Protein AF-A0A9E3WW34-F1 (afdb_monomer)

Foldseek 3Di:
DDDDDDPDPPDPPPPPDPPVPPPPDDDPVRVVVVVVVPDPQPPQKDWDWDWDWDADPVRDIDIWIKIKIWHDDPNWIWIKIATCDDPCRHGWIWIWTDDDPDDIDIDIDDPVVD

Mean predicted aligned error: 12.35 Å

pLDDT: mean 82.66, std 18.58, range [42.53, 98.31]

Structure (mmCIF, N/CA/C/O backbone):
data_AF-A0A9E3WW34-F1
#
_entry.id   AF-A0A9E3WW34-F1
#
loop_
_atom_site.group_PDB
_atom_site.id
_atom_site.type_symbol
_atom_site.label_atom_id
_atom_site.label_alt_id
_atom_site.label_comp_id
_atom_site.label_asym_id
_atom_site.label_entity_id
_atom_site.label_seq_id
_atom_site.pdbx_PDB_ins_code
_atom_site.Cartn_x
_atom_site.Cartn_y
_atom_site.Cartn_z
_atom_site.occupancy
_atom_site.B_iso_or_equiv
_atom_site.auth_seq_id
_atom_site.auth_comp_id
_atom_site.auth_asym_id
_atom_site.auth_atom_id
_atom_site.pdbx_PDB_model_num
ATOM 1 N N . MET A 1 1 ? 41.047 73.132 -29.265 1.00 43.12 1 MET A N 1
ATOM 2 C CA . MET A 1 1 ? 40.257 73.057 -30.512 1.00 43.12 1 MET A CA 1
ATOM 3 C C . MET A 1 1 ? 40.271 71.609 -30.988 1.00 43.12 1 MET A C 1
ATOM 5 O O . MET A 1 1 ? 41.360 71.111 -31.245 1.00 43.12 1 MET A O 1
ATOM 9 N N . PRO A 1 2 ? 39.124 70.911 -30.990 1.00 43.91 2 PRO A N 1
ATOM 10 C CA . PRO A 1 2 ? 39.022 69.507 -31.378 1.00 43.91 2 PRO A CA 1
ATOM 11 C C . PRO A 1 2 ? 38.831 69.388 -32.897 1.00 43.91 2 PRO A C 1
ATOM 13 O O . PRO A 1 2 ? 38.120 70.200 -33.486 1.00 43.91 2 PRO A O 1
ATOM 16 N N . SER A 1 3 ? 39.401 68.365 -33.533 1.00 42.53 3 SER A N 1
ATOM 17 C CA . SER A 1 3 ? 38.935 67.912 -34.846 1.00 42.53 3 SER A CA 1
ATOM 18 C C . SER A 1 3 ? 38.359 66.506 -34.713 1.00 42.53 3 SER A C 1
ATOM 20 O O . SER A 1 3 ? 39.055 65.515 -34.498 1.00 42.53 3 SER A O 1
ATOM 22 N N . LEU A 1 4 ? 37.030 66.462 -34.803 1.00 52.91 4 LEU A N 1
ATOM 23 C CA . LEU A 1 4 ? 36.240 65.266 -35.039 1.00 52.91 4 LEU A CA 1
ATOM 24 C C . LEU A 1 4 ? 36.739 64.585 -36.315 1.00 52.91 4 LEU A C 1
ATOM 26 O O . LEU A 1 4 ? 36.718 65.187 -37.388 1.00 52.91 4 LEU A O 1
ATOM 30 N N . SER A 1 5 ? 37.067 63.299 -36.238 1.00 46.44 5 SER A N 1
ATOM 31 C CA . SER A 1 5 ? 36.910 62.442 -37.405 1.00 46.44 5 SER A CA 1
ATOM 32 C C . SER A 1 5 ? 36.512 61.031 -36.986 1.00 46.44 5 SER A C 1
ATOM 34 O O . SER A 1 5 ? 37.141 60.431 -36.119 1.00 46.44 5 SER A O 1
ATOM 36 N N . ARG A 1 6 ? 35.488 60.529 -37.688 1.00 47.28 6 ARG A N 1
ATOM 37 C CA . ARG A 1 6 ? 35.084 59.122 -37.835 1.00 47.28 6 ARG A CA 1
ATOM 38 C C . ARG A 1 6 ? 34.084 58.574 -36.812 1.00 47.28 6 ARG A C 1
ATOM 40 O O . ARG A 1 6 ? 34.324 57.585 -36.131 1.00 47.28 6 ARG A O 1
ATOM 47 N N . SER A 1 7 ? 32.872 59.131 -36.871 1.00 51.88 7 SER A N 1
ATOM 48 C CA . SER A 1 7 ? 31.641 58.331 -36.789 1.00 51.88 7 SER A CA 1
ATOM 49 C C . SER A 1 7 ? 31.675 57.234 -37.857 1.00 51.88 7 SER A C 1
ATOM 51 O O . SER A 1 7 ? 31.294 57.509 -38.985 1.00 51.88 7 SER A O 1
ATOM 53 N N . LEU A 1 8 ? 32.194 56.043 -37.547 1.00 49.38 8 LEU A N 1
ATOM 54 C CA . LEU A 1 8 ? 32.014 54.803 -38.329 1.00 49.38 8 LEU A CA 1
ATOM 55 C C . LEU A 1 8 ? 32.711 53.623 -37.620 1.00 49.38 8 LEU A C 1
ATOM 57 O O . LEU A 1 8 ? 33.573 52.956 -38.176 1.00 49.38 8 LEU A O 1
ATOM 61 N N . VAL A 1 9 ? 32.340 53.357 -36.365 1.00 51.41 9 VAL A N 1
ATOM 62 C CA . VAL A 1 9 ? 32.482 52.009 -35.773 1.00 51.41 9 VAL A CA 1
ATOM 63 C C . VAL A 1 9 ? 31.099 51.547 -35.314 1.00 51.41 9 VAL A C 1
ATOM 65 O O . VAL A 1 9 ? 30.810 51.280 -34.155 1.00 51.41 9 VAL A O 1
ATOM 68 N N . THR A 1 10 ? 30.196 51.596 -36.289 1.00 46.75 10 THR A 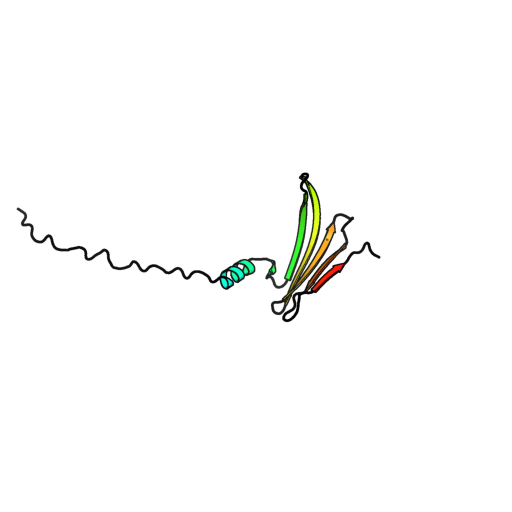N 1
ATOM 69 C CA . THR A 1 10 ? 29.191 50.591 -36.628 1.00 46.75 10 THR A CA 1
ATOM 70 C C . THR A 1 10 ? 29.251 49.326 -35.764 1.00 46.75 10 THR A C 1
ATOM 72 O O . THR A 1 10 ? 30.168 48.524 -35.899 1.00 46.75 10 THR A O 1
ATOM 75 N N . CYS A 1 11 ? 28.232 49.147 -34.919 1.00 45.78 11 CYS A N 1
ATOM 76 C CA . CYS A 1 11 ? 27.420 47.925 -34.785 1.00 45.78 11 CYS A CA 1
ATOM 77 C C . CYS A 1 11 ? 28.093 46.536 -34.672 1.00 45.78 11 CYS A C 1
ATOM 79 O O . CYS A 1 11 ? 27.414 45.532 -34.864 1.00 45.78 11 CYS A O 1
ATOM 81 N N . GLY A 1 12 ? 29.378 46.429 -34.343 1.00 42.84 12 GLY A N 1
ATOM 82 C CA . GLY A 1 12 ? 30.103 45.151 -34.357 1.00 42.84 12 GLY A CA 1
ATOM 83 C C . GLY A 1 12 ? 30.124 44.371 -33.040 1.00 42.84 12 GLY A C 1
ATOM 84 O O . GLY A 1 12 ? 30.711 43.296 -33.000 1.00 42.84 12 GLY A O 1
ATOM 85 N N . LEU A 1 13 ? 29.529 44.889 -31.959 1.00 45.97 13 LEU A N 1
ATOM 86 C CA . LEU A 1 13 ? 29.705 44.330 -30.609 1.00 45.97 13 LEU A CA 1
ATOM 87 C C . LEU A 1 13 ? 28.398 43.880 -29.934 1.00 45.97 13 LEU A C 1
ATOM 89 O O . LEU A 1 13 ? 28.259 43.986 -28.722 1.00 45.97 13 LEU A O 1
ATOM 93 N N . LEU A 1 14 ? 27.426 43.394 -30.711 1.00 47.75 14 LEU A N 1
ATOM 94 C CA . LEU A 1 14 ? 26.164 42.845 -30.182 1.00 47.75 14 LEU A CA 1
ATOM 95 C C . LEU A 1 14 ? 25.785 41.467 -30.757 1.00 47.75 14 LEU A C 1
ATOM 97 O O . LEU A 1 14 ? 24.691 40.981 -30.496 1.00 47.75 14 LEU A O 1
ATOM 101 N N . LEU A 1 15 ? 26.673 40.811 -31.515 1.00 49.47 15 LEU A N 1
ATOM 102 C CA . LEU A 1 15 ? 26.346 39.564 -32.233 1.00 49.47 15 LEU A CA 1
ATOM 103 C C . LEU A 1 15 ? 27.150 38.324 -31.820 1.00 49.47 15 LEU A C 1
ATOM 105 O O . LEU A 1 15 ? 27.031 37.282 -32.458 1.00 49.47 15 LEU A O 1
ATOM 109 N N . LEU A 1 16 ? 27.928 38.376 -30.740 1.00 52.12 16 LEU A N 1
ATOM 110 C CA . LEU A 1 16 ? 28.668 37.208 -30.257 1.00 52.12 16 LEU A CA 1
ATOM 111 C C . LEU A 1 16 ? 28.106 36.745 -28.918 1.00 52.12 16 LEU A C 1
ATOM 113 O O . LEU A 1 16 ? 28.443 37.283 -27.869 1.00 52.12 16 LEU A O 1
ATOM 117 N N . GLY A 1 17 ? 27.265 35.711 -28.975 1.00 53.72 17 GLY A N 1
ATOM 118 C CA . GLY A 1 17 ? 27.056 34.843 -27.821 1.00 53.72 17 GLY A CA 1
ATOM 119 C C . GLY A 1 17 ? 25.639 34.745 -27.276 1.00 53.72 17 GLY A C 1
ATOM 120 O O . GLY A 1 17 ? 25.485 34.462 -26.095 1.00 53.72 17 GLY A O 1
ATOM 121 N N . SER A 1 18 ? 24.597 34.842 -28.108 1.00 53.97 18 SER A N 1
ATOM 122 C CA . SER A 1 18 ? 23.384 34.057 -27.819 1.00 53.97 18 SER A CA 1
ATOM 123 C C . SER A 1 18 ? 23.681 32.585 -28.115 1.00 53.97 18 SER A C 1
ATOM 125 O O . SER A 1 18 ? 23.120 31.987 -29.029 1.00 53.97 18 SER A O 1
ATOM 127 N N . ALA A 1 19 ? 24.607 31.992 -27.357 1.00 57.31 19 ALA A N 1
ATOM 128 C CA . ALA A 1 19 ? 24.583 30.560 -27.148 1.00 57.31 19 ALA A CA 1
ATOM 129 C C . ALA A 1 19 ? 23.299 30.322 -26.360 1.00 57.31 19 ALA A C 1
ATOM 131 O O . ALA A 1 19 ? 23.278 30.432 -25.136 1.00 57.31 19 ALA A O 1
ATOM 132 N N . ALA A 1 20 ? 22.200 30.110 -27.084 1.00 56.53 20 ALA A N 1
ATOM 133 C CA . ALA A 1 20 ? 21.007 29.531 -26.516 1.00 56.53 20 ALA A CA 1
ATOM 134 C C . ALA A 1 20 ? 21.475 28.223 -25.884 1.00 56.53 20 ALA A C 1
ATOM 136 O O . ALA A 1 20 ? 21.722 27.235 -26.577 1.00 56.53 20 ALA A O 1
ATOM 137 N N . ALA A 1 21 ? 21.699 28.258 -24.572 1.00 54.84 21 ALA A N 1
ATOM 138 C CA . ALA A 1 21 ? 21.856 27.072 -23.774 1.00 54.84 21 ALA A CA 1
ATOM 139 C C . ALA A 1 21 ? 20.560 26.299 -23.997 1.00 54.84 21 ALA A C 1
ATOM 141 O O . ALA A 1 21 ? 19.528 26.598 -23.401 1.00 54.84 21 ALA A O 1
ATOM 142 N N . THR A 1 22 ? 20.588 25.358 -24.940 1.00 54.97 22 THR A N 1
ATOM 143 C CA . THR A 1 22 ? 19.563 24.335 -25.038 1.00 54.97 22 THR A CA 1
ATOM 144 C C . THR A 1 22 ? 19.725 23.543 -23.758 1.00 54.97 22 THR A C 1
ATOM 146 O O . THR A 1 22 ? 20.562 22.647 -23.658 1.00 54.97 22 THR A O 1
ATOM 149 N N . ALA A 1 23 ? 18.988 23.954 -22.730 1.00 61.94 23 ALA A N 1
ATOM 150 C CA . ALA A 1 23 ? 18.756 23.126 -21.573 1.00 61.94 23 ALA A CA 1
ATOM 151 C C . ALA A 1 23 ? 18.154 21.838 -22.130 1.00 61.94 23 ALA A C 1
ATOM 153 O O . ALA A 1 23 ? 17.047 21.839 -22.667 1.00 61.94 23 ALA A O 1
ATOM 154 N N . LYS A 1 24 ? 18.945 20.764 -22.116 1.00 73.56 24 LYS A N 1
ATOM 155 C CA . LYS A 1 24 ? 18.524 19.462 -22.614 1.00 73.56 24 LYS A CA 1
ATOM 156 C C . LYS A 1 24 ? 17.327 19.039 -21.767 1.00 73.56 24 LYS A C 1
ATOM 158 O O . LYS A 1 24 ? 17.477 18.736 -20.585 1.00 73.56 24 LYS A O 1
ATOM 163 N N . GLN A 1 25 ? 16.135 19.124 -22.345 1.00 81.25 25 GLN A N 1
ATOM 164 C CA . GLN A 1 25 ? 14.905 18.795 -21.644 1.00 81.25 25 GLN A CA 1
ATOM 165 C C . GLN A 1 25 ? 14.927 17.301 -21.311 1.00 81.25 25 GLN A C 1
ATOM 167 O O . GLN A 1 25 ? 15.243 16.481 -22.176 1.00 81.25 25 GLN A O 1
ATOM 172 N N . LYS A 1 26 ? 14.644 16.957 -20.050 1.00 90.12 26 LYS A N 1
ATOM 173 C CA . LYS A 1 26 ? 14.605 15.560 -19.606 1.00 90.12 26 LYS A CA 1
ATOM 174 C C . LYS A 1 26 ? 13.560 14.794 -20.410 1.00 90.12 26 LYS A C 1
ATOM 176 O O . LYS A 1 26 ? 12.470 15.301 -20.684 1.00 90.12 26 LYS A O 1
ATOM 181 N N . THR A 1 27 ? 13.891 13.566 -20.772 1.00 94.56 27 THR A N 1
ATOM 182 C CA . THR A 1 27 ? 12.944 12.635 -21.379 1.00 94.56 27 THR A CA 1
ATOM 183 C C . THR A 1 27 ? 11.884 12.210 -20.355 1.00 94.56 27 THR A C 1
ATOM 185 O O . THR A 1 27 ? 12.148 12.222 -19.150 1.00 94.56 27 THR A O 1
ATOM 188 N N . PRO A 1 28 ? 10.695 11.759 -20.797 1.00 91.69 28 PRO A N 1
ATOM 189 C CA . PRO A 1 28 ? 9.678 11.228 -19.888 1.00 91.69 28 PRO A CA 1
ATOM 190 C C . PRO A 1 28 ? 10.198 10.109 -18.975 1.00 91.69 28 PRO A C 1
ATOM 192 O O . PRO A 1 28 ? 9.840 10.053 -17.803 1.00 91.69 28 PRO A O 1
ATOM 195 N N . LYS A 1 29 ? 11.083 9.246 -19.492 1.00 88.94 29 LYS A N 1
ATOM 196 C CA . LYS A 1 29 ? 11.702 8.169 -18.714 1.00 88.94 29 LYS A CA 1
ATOM 197 C C . LYS A 1 29 ? 12.578 8.716 -17.587 1.00 88.94 29 LYS A C 1
ATOM 199 O O . LYS A 1 29 ? 12.414 8.291 -16.452 1.00 88.94 29 LYS A O 1
ATOM 204 N N . GLU A 1 30 ? 13.450 9.678 -17.884 1.00 90.25 30 GLU A N 1
ATOM 205 C CA . GLU A 1 30 ? 14.332 10.295 -16.882 1.00 90.25 30 GLU A CA 1
ATOM 206 C C . GLU A 1 30 ? 13.533 11.017 -15.790 1.00 90.25 30 GLU A C 1
ATOM 208 O O . GLU A 1 30 ? 13.900 10.956 -14.621 1.00 90.25 30 GLU A O 1
ATOM 213 N N . ILE A 1 31 ? 12.412 11.651 -16.151 1.00 89.69 31 ILE A N 1
ATOM 214 C CA . ILE A 1 31 ? 11.512 12.299 -15.185 1.00 89.69 31 ILE A CA 1
ATOM 215 C C . ILE A 1 31 ? 10.903 11.263 -14.229 1.00 89.69 31 ILE A C 1
ATOM 217 O O . ILE A 1 31 ? 10.866 11.487 -13.020 1.00 89.69 31 ILE A O 1
ATOM 221 N N . ILE A 1 32 ? 10.436 10.124 -14.750 1.00 86.81 32 ILE A N 1
ATOM 222 C CA . ILE A 1 32 ? 9.865 9.046 -13.928 1.00 86.81 32 ILE A CA 1
ATOM 223 C C . ILE A 1 32 ? 10.947 8.401 -13.055 1.00 86.81 32 ILE A C 1
ATOM 225 O O . ILE A 1 32 ? 10.720 8.151 -11.871 1.00 86.81 32 ILE A O 1
ATOM 229 N N . GLU A 1 33 ? 12.128 8.137 -13.612 1.00 83.94 33 GLU A N 1
ATOM 230 C CA . GLU A 1 33 ? 13.247 7.557 -12.867 1.00 83.94 33 GLU A CA 1
ATOM 231 C C . GLU A 1 33 ? 13.657 8.462 -11.703 1.00 83.94 33 GLU A C 1
ATOM 233 O O . GLU A 1 33 ? 13.675 8.001 -10.566 1.00 83.94 33 GLU A O 1
ATOM 238 N N . GLU A 1 34 ? 13.846 9.760 -11.937 1.00 84.94 34 GLU A N 1
ATOM 239 C CA . GLU A 1 34 ? 14.179 10.724 -10.885 1.00 84.94 34 GLU A CA 1
ATOM 240 C C . GLU A 1 34 ? 13.081 10.843 -9.818 1.00 84.94 34 GLU A C 1
ATOM 242 O O . GLU A 1 34 ? 13.373 10.828 -8.620 1.00 84.94 34 GLU A O 1
ATOM 247 N N . ALA A 1 35 ? 11.811 10.925 -10.231 1.00 81.81 35 ALA A N 1
ATOM 248 C CA . ALA A 1 35 ? 10.686 11.002 -9.301 1.00 81.81 35 ALA A CA 1
ATOM 249 C C . ALA A 1 35 ? 10.571 9.739 -8.434 1.00 81.81 35 ALA A C 1
ATOM 251 O O . ALA A 1 35 ? 10.201 9.815 -7.262 1.00 81.81 35 ALA A O 1
ATOM 252 N N . THR A 1 36 ? 10.901 8.571 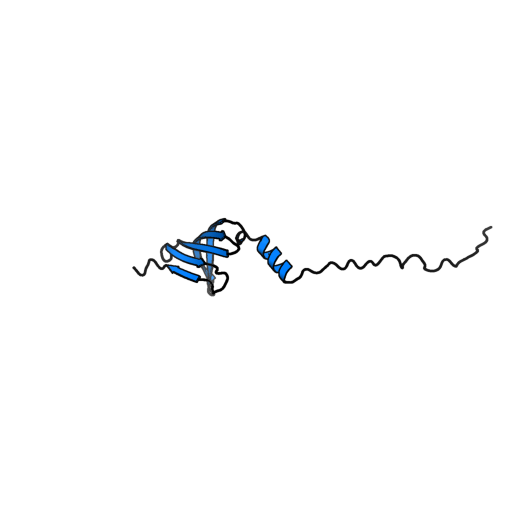-8.992 1.00 76.50 36 THR A N 1
ATOM 253 C CA . THR A 1 36 ? 10.879 7.309 -8.244 1.00 76.50 36 THR A CA 1
ATOM 254 C C . THR A 1 36 ? 12.118 7.133 -7.365 1.00 76.50 36 THR A C 1
ATOM 256 O O . THR A 1 36 ? 11.959 6.638 -6.247 1.00 76.50 36 THR A O 1
ATOM 259 N N . ASP A 1 37 ? 13.309 7.573 -7.803 1.00 70.88 37 ASP A N 1
ATOM 260 C CA . ASP A 1 37 ? 14.601 7.535 -7.078 1.00 70.88 37 ASP A CA 1
ATOM 261 C C . ASP A 1 37 ? 14.551 8.191 -5.697 1.00 70.88 37 ASP A C 1
ATOM 263 O O . ASP A 1 37 ? 15.230 7.742 -4.775 1.00 70.88 37 ASP A O 1
ATOM 267 N N . GLN A 1 38 ? 13.696 9.194 -5.516 1.00 65.12 38 GLN A N 1
ATOM 268 C CA . GLN A 1 38 ? 13.575 9.926 -4.254 1.00 65.12 38 GLN A CA 1
ATOM 269 C C . GLN A 1 38 ? 12.600 9.293 -3.252 1.00 65.12 38 GLN A C 1
ATOM 271 O O . GLN A 1 38 ? 12.491 9.750 -2.113 1.00 65.12 38 GLN A O 1
ATOM 276 N N . THR A 1 39 ? 11.869 8.248 -3.642 1.00 66.94 39 THR A N 1
ATOM 277 C CA . THR A 1 39 ? 10.878 7.631 -2.756 1.00 66.94 39 THR A CA 1
ATOM 278 C C . THR A 1 39 ? 11.518 6.603 -1.833 1.00 66.94 39 THR A C 1
ATOM 280 O O . THR A 1 39 ? 12.371 5.816 -2.249 1.00 66.94 39 THR A O 1
ATOM 283 N N . ALA A 1 40 ? 11.031 6.533 -0.585 1.00 63.44 40 ALA A N 1
ATOM 284 C CA . ALA A 1 40 ? 11.409 5.470 0.349 1.00 63.44 40 ALA A CA 1
ATOM 285 C C . ALA A 1 40 ? 11.298 4.091 -0.321 1.00 63.44 40 ALA A C 1
ATOM 287 O O . ALA A 1 40 ? 12.166 3.251 -0.109 1.00 63.44 40 ALA A O 1
ATOM 288 N N . PHE A 1 41 ? 10.304 3.911 -1.205 1.00 59.59 41 PHE A N 1
ATOM 289 C CA . PHE A 1 41 ? 9.992 2.692 -1.956 1.00 59.59 41 PHE A CA 1
ATOM 290 C C . PHE A 1 41 ? 11.136 2.103 -2.790 1.00 59.59 41 PHE A C 1
ATOM 292 O O . PHE A 1 41 ? 11.059 0.919 -3.108 1.00 59.59 41 PHE A O 1
ATOM 299 N N . ARG A 1 42 ? 12.207 2.844 -3.112 1.00 64.56 42 ARG A N 1
ATOM 300 C CA . ARG A 1 42 ? 13.395 2.282 -3.789 1.00 64.56 42 ARG A CA 1
ATOM 301 C C . ARG A 1 42 ? 14.486 1.770 -2.861 1.00 64.56 42 ARG A C 1
ATOM 303 O O . ARG A 1 42 ? 15.407 1.101 -3.334 1.00 64.56 42 ARG A O 1
ATOM 310 N N . ALA A 1 43 ? 14.379 2.008 -1.557 1.00 67.88 43 ALA A N 1
ATOM 311 C CA . ALA A 1 43 ? 15.276 1.381 -0.602 1.00 67.88 43 ALA A CA 1
ATOM 312 C C . ALA A 1 43 ? 15.190 -0.152 -0.719 1.00 67.88 43 ALA A C 1
ATOM 314 O O . ALA A 1 43 ? 14.125 -0.723 -0.965 1.00 67.88 43 ALA A O 1
ATOM 315 N N . LYS A 1 44 ? 16.328 -0.836 -0.528 1.00 77.06 44 LYS A N 1
ATOM 316 C CA . LYS A 1 44 ? 16.396 -2.311 -0.566 1.00 77.06 44 LYS A CA 1
ATOM 317 C C . LYS A 1 44 ? 15.407 -2.963 0.404 1.00 77.06 44 LYS A C 1
ATOM 319 O O . LYS A 1 44 ? 14.906 -4.053 0.132 1.00 77.06 44 LYS A O 1
ATOM 324 N N . GLY A 1 45 ? 15.134 -2.294 1.518 1.00 83.06 45 GLY A N 1
ATOM 325 C CA . GLY A 1 45 ? 14.128 -2.687 2.485 1.00 83.06 45 GLY A CA 1
ATOM 326 C C . GLY A 1 45 ? 13.588 -1.471 3.221 1.00 83.06 45 GLY A C 1
ATOM 327 O O . GLY A 1 45 ? 14.321 -0.514 3.463 1.00 83.06 45 GLY A O 1
ATOM 328 N N . ILE A 1 46 ? 12.304 -1.519 3.553 1.00 87.56 46 ILE A N 1
ATOM 329 C CA . ILE A 1 46 ? 11.588 -0.461 4.261 1.00 87.56 46 ILE A CA 1
ATOM 330 C C . ILE A 1 46 ? 10.702 -1.115 5.300 1.00 87.56 46 ILE A C 1
ATOM 332 O O . ILE A 1 46 ? 10.037 -2.106 4.999 1.00 87.56 46 ILE A O 1
ATOM 336 N N . GLU A 1 47 ? 10.650 -0.516 6.482 1.00 92.69 47 GLU A N 1
ATOM 337 C CA . GLU A 1 47 ? 9.651 -0.809 7.501 1.00 92.69 47 GLU A CA 1
ATOM 338 C C . GLU A 1 47 ? 9.064 0.511 7.989 1.00 92.69 47 GLU A C 1
ATOM 340 O O . GLU A 1 47 ? 9.799 1.439 8.324 1.00 92.69 47 GLU A O 1
ATOM 345 N N . MET A 1 48 ? 7.739 0.624 7.961 1.00 93.00 48 MET A N 1
ATOM 346 C CA . MET A 1 48 ? 7.036 1.865 8.278 1.00 93.00 48 MET A CA 1
ATOM 347 C C . MET A 1 48 ? 5.764 1.570 9.053 1.00 93.00 48 MET A C 1
ATOM 349 O O . MET A 1 48 ? 5.015 0.650 8.723 1.00 93.00 48 MET A O 1
ATOM 353 N N . GLN A 1 49 ? 5.485 2.409 10.044 1.00 96.38 49 GLN A N 1
ATOM 354 C CA . GLN A 1 49 ? 4.180 2.484 10.680 1.00 96.38 49 GLN A CA 1
ATOM 355 C C . GLN A 1 49 ? 3.466 3.742 10.187 1.00 96.38 49 GLN A C 1
ATOM 357 O O . GLN A 1 49 ? 4.057 4.818 10.125 1.00 96.38 49 GLN A O 1
ATOM 362 N N . MET A 1 50 ? 2.205 3.597 9.793 1.00 95.62 50 MET A N 1
ATOM 363 C CA . MET A 1 50 ? 1.430 4.642 9.126 1.00 95.62 50 MET A CA 1
ATOM 364 C C . MET A 1 50 ? 0.052 4.778 9.764 1.00 95.62 50 MET A C 1
ATOM 366 O O . MET A 1 50 ? -0.527 3.792 10.222 1.00 95.62 50 MET A O 1
ATOM 370 N N . ILE A 1 51 ? -0.496 5.992 9.727 1.00 97.31 51 ILE A N 1
ATOM 371 C CA . ILE A 1 51 ? -1.900 6.265 10.040 1.00 97.31 51 ILE A CA 1
ATOM 372 C C . ILE A 1 51 ? -2.591 6.684 8.742 1.00 97.31 51 ILE A C 1
ATOM 374 O O . ILE A 1 51 ? -2.219 7.681 8.129 1.00 97.31 51 ILE A O 1
ATOM 378 N N . MET A 1 52 ? -3.598 5.922 8.318 1.00 96.75 52 MET A N 1
ATOM 379 C CA . MET A 1 52 ? -4.482 6.274 7.208 1.00 96.75 52 MET A CA 1
ATOM 380 C C . MET A 1 52 ? -5.761 6.882 7.764 1.00 96.75 52 MET A C 1
ATOM 382 O O . MET A 1 52 ? -6.544 6.182 8.402 1.00 96.75 52 MET A O 1
ATOM 386 N N . ARG A 1 53 ? -5.996 8.160 7.469 1.00 97.12 53 ARG A N 1
ATOM 387 C CA . ARG A 1 53 ? -7.246 8.853 7.787 1.00 97.12 53 ARG A CA 1
ATOM 388 C C . ARG A 1 53 ? -8.177 8.837 6.583 1.00 97.12 53 ARG A C 1
ATOM 390 O O . ARG A 1 53 ? -7.914 9.494 5.580 1.00 97.12 53 ARG A O 1
ATOM 397 N N . LEU A 1 54 ? -9.275 8.101 6.693 1.00 95.62 54 LEU A N 1
ATOM 398 C CA . LEU A 1 54 ? -10.345 8.071 5.703 1.00 95.62 54 LEU A CA 1
ATOM 399 C C . LE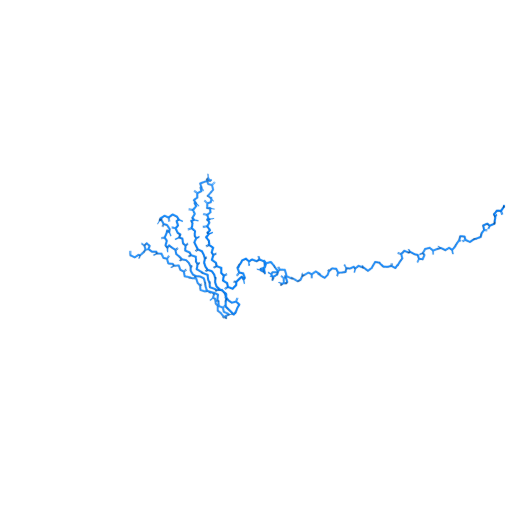U A 1 54 ? -11.387 9.117 6.078 1.00 95.62 54 LEU A C 1
ATOM 401 O O . LEU A 1 54 ? -11.956 9.032 7.161 1.00 95.62 54 LEU A O 1
ATOM 405 N N . LYS A 1 55 ? -11.646 10.081 5.195 1.00 97.25 55 LYS A N 1
ATOM 406 C CA . LYS A 1 55 ? -12.706 11.079 5.366 1.00 97.25 55 LYS A CA 1
ATOM 407 C C . LYS A 1 55 ? -13.800 10.829 4.336 1.00 97.25 55 LYS A C 1
ATOM 409 O O . LYS A 1 55 ? -13.502 10.754 3.146 1.00 97.25 55 LYS A O 1
ATOM 414 N N . ASP A 1 56 ? -15.042 10.689 4.783 1.00 95.19 56 ASP A N 1
ATOM 415 C CA . ASP A 1 56 ? -16.181 10.511 3.885 1.00 95.19 56 ASP A CA 1
ATOM 416 C C . ASP A 1 56 ? -16.805 11.851 3.453 1.00 95.19 56 ASP A C 1
ATOM 418 O O . ASP A 1 56 ? -16.413 12.931 3.902 1.00 95.19 56 ASP A O 1
ATOM 422 N N . LYS A 1 57 ? -17.812 11.777 2.573 1.00 96.00 57 LYS A N 1
ATOM 423 C CA . LYS A 1 57 ? -18.535 12.952 2.060 1.00 96.00 57 LYS A CA 1
ATOM 424 C C . LYS A 1 57 ? -19.291 13.744 3.134 1.00 96.00 57 LYS A C 1
ATOM 426 O O . LYS A 1 57 ? -19.563 14.918 2.924 1.00 96.00 57 LYS A O 1
A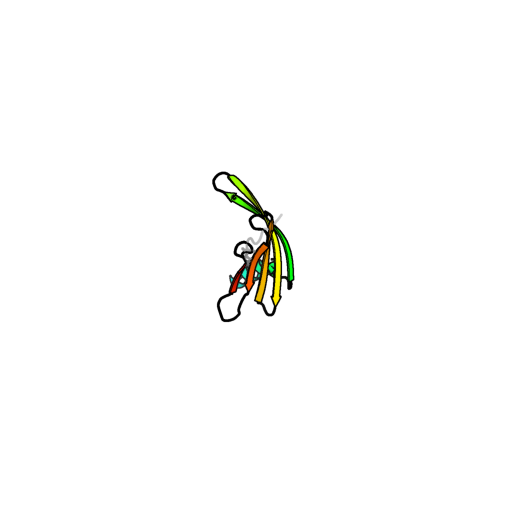TOM 431 N N . SER A 1 58 ? -19.657 13.108 4.249 1.00 95.69 58 SER A N 1
ATOM 432 C CA . SER A 1 58 ? -20.332 13.762 5.377 1.00 95.69 58 SER A CA 1
ATOM 433 C C . SER A 1 58 ? -19.347 14.470 6.311 1.00 95.69 58 SER A C 1
ATOM 435 O O . SER A 1 58 ? -19.753 15.247 7.170 1.00 95.69 58 SER A O 1
ATOM 437 N N . GLY A 1 59 ? -18.046 14.222 6.131 1.00 95.06 59 GLY A N 1
ATOM 438 C CA . GLY A 1 59 ? -16.982 14.744 6.975 1.00 95.06 59 GLY A CA 1
ATOM 439 C C . GLY A 1 59 ? -16.589 13.812 8.118 1.00 95.06 59 GLY A C 1
ATOM 440 O O . GLY A 1 59 ? -15.656 14.150 8.845 1.00 95.06 59 GLY A O 1
ATOM 441 N N . SER A 1 60 ? -17.228 12.644 8.255 1.00 96.25 60 SER A N 1
ATOM 442 C CA . SER A 1 60 ? -16.819 11.637 9.234 1.00 96.25 60 SER A CA 1
ATOM 443 C C . SER A 1 60 ? -15.431 11.110 8.889 1.00 96.25 60 SER A C 1
ATOM 445 O O . SER A 1 60 ? -15.117 10.866 7.719 1.00 96.25 60 SER A O 1
ATOM 447 N N . THR A 1 61 ? -14.596 10.934 9.911 1.00 96.81 61 THR A N 1
ATOM 448 C CA . THR A 1 61 ? -13.235 10.421 9.761 1.00 96.81 61 THR A CA 1
ATOM 449 C C . THR A 1 61 ? -13.052 9.098 10.479 1.00 96.81 61 THR A C 1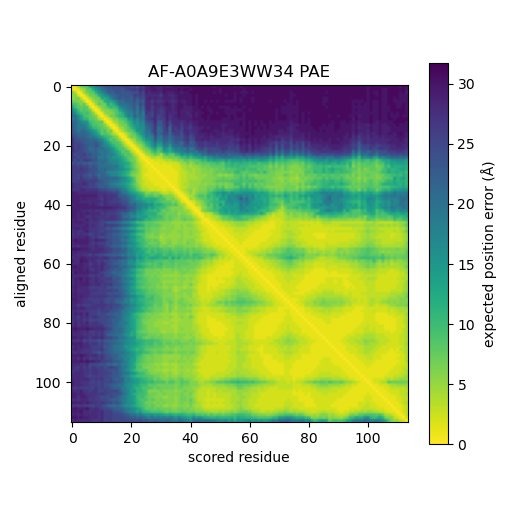
ATOM 451 O O . THR A 1 61 ? -13.500 8.935 11.613 1.00 96.81 61 THR A O 1
ATOM 454 N N . ARG A 1 62 ? -12.333 8.174 9.843 1.00 95.88 62 ARG A N 1
ATOM 455 C CA . ARG A 1 62 ? -11.897 6.910 10.438 1.00 95.88 62 ARG A CA 1
ATOM 456 C C . ARG A 1 62 ? -10.403 6.749 10.229 1.00 95.88 62 ARG A C 1
ATOM 458 O O . ARG A 1 62 ? -9.938 6.786 9.092 1.00 95.88 62 ARG A O 1
ATOM 465 N N . ASP A 1 63 ? -9.682 6.530 11.317 1.00 97.81 63 ASP A N 1
ATOM 466 C CA . ASP A 1 63 ? -8.242 6.314 11.275 1.00 97.81 63 ASP A CA 1
ATOM 467 C C . ASP A 1 63 ? -7.933 4.820 11.322 1.00 97.81 63 ASP A C 1
ATOM 469 O O . ASP A 1 63 ? -8.573 4.062 12.050 1.00 97.81 63 ASP A O 1
ATOM 473 N N . ARG A 1 64 ? -6.941 4.397 10.540 1.00 97.94 64 ARG A N 1
ATOM 474 C CA . ARG A 1 64 ? -6.398 3.040 10.544 1.00 97.94 64 ARG A CA 1
ATOM 475 C C . ARG A 1 64 ? -4.904 3.096 10.786 1.00 97.94 64 ARG A C 1
ATOM 477 O O . ARG A 1 64 ? -4.191 3.785 10.058 1.00 97.94 64 ARG A O 1
ATOM 484 N N . THR A 1 65 ? -4.426 2.333 11.757 1.00 98.31 65 THR A N 1
ATOM 485 C CA . THR A 1 65 ? -2.990 2.167 11.994 1.00 98.31 65 THR A CA 1
ATOM 486 C C . THR A 1 65 ? -2.515 0.953 11.222 1.00 98.31 65 THR A C 1
ATOM 488 O O . THR A 1 65 ? -3.111 -0.119 11.321 1.00 98.31 65 THR A O 1
ATOM 491 N N . MET A 1 66 ? -1.443 1.105 10.454 1.00 97.88 66 MET A N 1
ATOM 492 C CA . MET A 1 66 ? -0.901 0.053 9.602 1.00 97.88 66 MET A CA 1
ATOM 493 C C . MET A 1 66 ? 0.601 -0.080 9.806 1.00 97.88 66 MET A C 1
ATOM 495 O O . MET A 1 66 ? 1.292 0.905 10.057 1.00 97.88 66 MET A O 1
ATOM 499 N N . TYR A 1 67 ? 1.100 -1.295 9.631 1.00 97.19 67 TYR A N 1
ATOM 500 C CA . TYR A 1 67 ? 2.514 -1.581 9.443 1.00 97.19 67 TYR A CA 1
ATOM 501 C C . TYR A 1 67 ? 2.736 -2.022 8.001 1.00 97.19 67 TYR A C 1
ATOM 503 O O . TYR A 1 67 ? 1.989 -2.857 7.487 1.00 97.19 67 TYR A O 1
ATOM 511 N N . ALA A 1 68 ? 3.757 -1.476 7.354 1.00 95.44 68 ALA A N 1
ATOM 512 C CA . ALA A 1 68 ? 4.190 -1.898 6.037 1.00 95.44 68 ALA A CA 1
ATOM 513 C C . ALA A 1 68 ? 5.653 -2.318 6.065 1.00 95.44 68 ALA A C 1
ATOM 515 O O . ALA A 1 68 ? 6.491 -1.671 6.694 1.00 95.44 68 ALA A O 1
ATOM 516 N N . ARG A 1 69 ? 5.946 -3.382 5.325 1.00 94.44 69 ARG A N 1
ATOM 517 C CA . ARG A 1 69 ? 7.296 -3.842 5.045 1.00 94.44 69 ARG A CA 1
ATOM 518 C C . ARG A 1 69 ? 7.439 -4.085 3.559 1.00 94.44 69 ARG A C 1
ATOM 520 O O . ARG A 1 69 ? 6.681 -4.871 2.998 1.00 94.44 69 ARG A O 1
ATOM 527 N N . ALA A 1 70 ? 8.423 -3.451 2.945 1.00 92.25 70 ALA A N 1
ATOM 528 C CA . ALA A 1 70 ? 8.767 -3.686 1.553 1.00 92.25 70 ALA A CA 1
ATOM 529 C C . ALA A 1 70 ? 10.200 -4.199 1.454 1.00 92.25 70 ALA A C 1
ATOM 531 O O . ALA A 1 70 ? 11.074 -3.791 2.219 1.00 92.25 70 ALA A O 1
ATOM 532 N N . GLN A 1 71 ? 10.438 -5.095 0.509 1.00 91.75 71 GLN A N 1
ATOM 533 C CA . GLN A 1 71 ? 11.767 -5.566 0.143 1.00 91.75 71 GLN A CA 1
ATOM 534 C C . GLN A 1 71 ? 11.891 -5.541 -1.371 1.00 91.75 71 GLN A C 1
ATOM 536 O O . GLN A 1 71 ? 10.949 -5.919 -2.067 1.00 91.75 71 GLN A O 1
ATOM 541 N N . ARG A 1 72 ? 13.054 -5.133 -1.879 1.00 89.81 72 ARG A N 1
ATOM 542 C CA . ARG A 1 72 ? 13.346 -5.135 -3.313 1.00 89.81 72 ARG A CA 1
ATOM 543 C C . ARG A 1 72 ? 14.543 -6.024 -3.627 1.00 89.81 72 ARG A C 1
ATOM 545 O O . ARG A 1 72 ? 15.603 -5.896 -3.015 1.00 89.81 72 ARG A O 1
ATOM 552 N N . LYS A 1 73 ? 14.373 -6.913 -4.605 1.00 88.56 73 LYS A N 1
ATOM 553 C CA . LYS A 1 73 ? 15.409 -7.818 -5.113 1.00 88.56 73 LYS A CA 1
ATOM 554 C C . LYS A 1 73 ? 15.304 -7.905 -6.633 1.00 88.56 73 LYS A C 1
ATOM 556 O O . LYS A 1 73 ? 14.214 -8.061 -7.167 1.00 88.56 73 LYS A O 1
ATOM 561 N N . ASP A 1 74 ? 16.436 -7.794 -7.326 1.00 89.44 74 ASP A N 1
ATOM 562 C CA . ASP A 1 74 ? 16.522 -7.885 -8.794 1.00 89.44 74 ASP A CA 1
ATOM 563 C C . ASP A 1 74 ? 15.559 -6.936 -9.537 1.00 89.44 74 ASP A C 1
ATOM 565 O O . ASP A 1 74 ? 15.006 -7.290 -10.579 1.00 89.44 74 ASP A O 1
ATOM 569 N N . GLY A 1 75 ? 15.341 -5.743 -8.969 1.00 86.44 75 GLY A N 1
ATOM 570 C CA . GLY A 1 75 ? 14.422 -4.720 -9.482 1.00 86.44 75 GLY A CA 1
ATOM 571 C C . GLY A 1 75 ? 12.960 -4.880 -9.050 1.00 86.44 75 GLY A C 1
ATOM 572 O O . GLY A 1 75 ? 12.220 -3.904 -9.111 1.00 86.44 75 GLY A O 1
ATOM 573 N N . LEU A 1 76 ? 12.565 -6.045 -8.531 1.00 90.88 76 LEU A N 1
ATOM 574 C CA . LEU A 1 76 ? 11.185 -6.366 -8.149 1.00 90.88 76 LEU A CA 1
ATOM 575 C C . LEU A 1 76 ? 10.930 -6.134 -6.662 1.00 90.88 76 LEU A C 1
ATOM 577 O O . LEU A 1 76 ? 11.785 -6.469 -5.834 1.00 90.88 76 LEU A O 1
ATOM 581 N N . SER A 1 77 ? 9.748 -5.633 -6.309 1.00 91.44 77 SER A N 1
ATOM 582 C CA . SER A 1 77 ? 9.304 -5.505 -4.921 1.00 91.44 77 SER A CA 1
ATOM 583 C C . SER A 1 77 ? 8.405 -6.638 -4.439 1.00 91.44 77 SER A C 1
ATOM 585 O O . SER A 1 77 ? 7.632 -7.248 -5.177 1.00 91.44 77 SER A O 1
ATOM 587 N N . LYS A 1 78 ? 8.496 -6.884 -3.133 1.00 94.62 78 LYS A N 1
ATOM 588 C CA . LYS A 1 78 ? 7.477 -7.566 -2.344 1.00 94.62 78 LYS A CA 1
ATOM 589 C C . LYS A 1 78 ? 7.086 -6.657 -1.197 1.00 94.62 78 LYS A C 1
ATOM 591 O O . LYS A 1 78 ? 7.957 -6.246 -0.429 1.00 94.62 78 LYS A O 1
ATOM 596 N N . THR A 1 79 ? 5.797 -6.380 -1.067 1.00 94.81 79 THR A N 1
ATOM 597 C CA . THR A 1 79 ? 5.280 -5.456 -0.057 1.00 94.81 79 THR A CA 1
ATOM 598 C C . THR A 1 79 ? 4.179 -6.119 0.751 1.00 94.81 79 THR A C 1
ATOM 600 O O . THR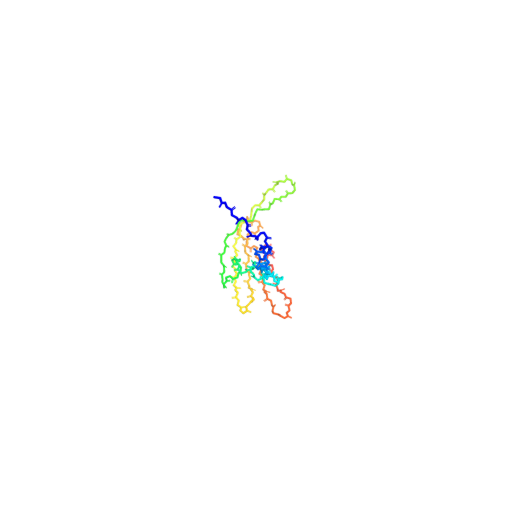 A 1 79 ? 3.164 -6.537 0.203 1.00 94.81 79 THR A O 1
ATOM 603 N N . LEU A 1 80 ? 4.376 -6.199 2.065 1.00 96.88 80 LEU A N 1
ATOM 604 C CA . LEU A 1 80 ? 3.374 -6.623 3.034 1.00 96.88 80 LEU A CA 1
ATOM 605 C C . LEU A 1 80 ? 2.813 -5.387 3.734 1.00 96.88 80 LEU A C 1
ATOM 607 O O . LEU A 1 80 ? 3.574 -4.603 4.299 1.00 96.88 80 LEU A O 1
ATOM 611 N N . VAL A 1 81 ? 1.491 -5.257 3.766 1.00 97.19 81 VAL A N 1
ATOM 612 C CA . VAL A 1 81 ? 0.780 -4.259 4.572 1.00 97.19 81 VAL A CA 1
ATOM 613 C C . VAL A 1 81 ? -0.135 -4.990 5.540 1.00 97.19 81 VAL A C 1
ATOM 615 O O . VAL A 1 81 ? -0.909 -5.848 5.127 1.00 97.19 81 VAL A O 1
ATOM 618 N N . ARG A 1 82 ? -0.068 -4.653 6.826 1.00 98.00 82 ARG A N 1
ATOM 619 C CA . ARG A 1 82 ? -0.923 -5.211 7.875 1.00 98.00 82 ARG A CA 1
ATOM 620 C C . ARG A 1 82 ? -1.646 -4.099 8.615 1.00 98.00 82 ARG A C 1
ATOM 622 O O . ARG A 1 82 ? -1.017 -3.159 9.096 1.00 98.00 82 ARG A O 1
ATOM 629 N N . PHE A 1 83 ? -2.954 -4.251 8.763 1.00 98.06 83 PHE A N 1
ATOM 630 C CA . PHE A 1 83 ? -3.770 -3.398 9.615 1.00 98.06 83 PHE A CA 1
ATOM 631 C C . PHE A 1 83 ? -3.574 -3.804 11.078 1.00 98.06 83 PHE A C 1
ATOM 633 O O . PHE A 1 83 ? -3.709 -4.974 11.437 1.00 98.06 83 PHE A O 1
ATOM 640 N N . LEU A 1 84 ? -3.221 -2.832 11.914 1.00 97.88 84 LEU A N 1
ATOM 641 C CA . LEU A 1 84 ? -2.998 -2.998 13.351 1.00 97.88 84 LEU A CA 1
ATOM 642 C C . LEU A 1 84 ? -4.202 -2.521 14.170 1.00 97.88 84 LEU A C 1
ATOM 644 O O . LEU A 1 84 ? -4.512 -3.111 15.197 1.00 97.88 84 LEU A O 1
ATOM 648 N N . ALA A 1 85 ? -4.873 -1.461 13.715 1.00 97.25 85 ALA A N 1
ATOM 649 C CA . ALA A 1 85 ? -6.048 -0.886 14.363 1.00 97.25 85 ALA A CA 1
ATOM 650 C C . ALA A 1 85 ? -6.953 -0.192 13.325 1.00 97.25 85 ALA A C 1
ATOM 652 O O . ALA A 1 85 ? -6.431 0.249 12.291 1.00 97.25 85 ALA A O 1
ATOM 653 N N . PRO A 1 86 ? -8.264 -0.027 13.594 1.00 96.50 86 PRO A N 1
ATOM 654 C CA . PRO A 1 86 ? -9.002 -0.508 14.771 1.00 96.50 86 PRO A CA 1
ATOM 655 C C . PRO A 1 86 ? -9.255 -2.027 14.761 1.00 96.50 86 PRO A C 1
ATOM 657 O O . PRO A 1 86 ? -8.834 -2.732 13.847 1.00 96.50 86 PRO A O 1
ATOM 660 N N . ALA A 1 87 ? -9.887 -2.542 15.823 1.00 95.06 87 ALA A N 1
ATOM 661 C CA . ALA A 1 87 ? -10.099 -3.978 16.040 1.00 95.06 87 ALA A CA 1
ATOM 662 C C . ALA A 1 87 ? -10.932 -4.666 14.940 1.00 95.06 87 ALA A C 1
ATOM 664 O O . ALA A 1 87 ? -10.738 -5.847 14.679 1.00 95.06 87 ALA A O 1
ATOM 665 N N . ASP A 1 88 ? -11.817 -3.925 14.274 1.00 93.25 88 ASP A N 1
ATOM 666 C CA . ASP A 1 88 ? -12.664 -4.389 13.167 1.00 93.25 88 ASP A CA 1
ATOM 667 C C . ASP A 1 88 ? -11.872 -4.785 11.910 1.00 93.25 88 ASP A C 1
ATOM 669 O O . ASP A 1 88 ? -12.312 -5.634 11.139 1.00 93.25 88 ASP A O 1
ATOM 673 N N . VAL A 1 89 ? -10.695 -4.190 11.706 1.00 94.31 89 VAL A N 1
ATOM 674 C CA . VAL A 1 89 ? -9.800 -4.487 10.575 1.00 94.31 89 VAL A CA 1
ATOM 675 C C . VAL A 1 89 ? -8.475 -5.110 11.009 1.00 94.31 89 VAL A C 1
ATOM 677 O O . VAL A 1 89 ? -7.701 -5.545 10.151 1.00 94.31 89 VAL A O 1
ATOM 680 N N . ALA A 1 90 ? -8.193 -5.158 12.312 1.00 96.50 90 ALA A N 1
ATOM 681 C CA . ALA A 1 90 ? -6.936 -5.651 12.859 1.00 96.50 90 ALA A CA 1
ATOM 682 C C . ALA A 1 90 ? -6.615 -7.068 12.357 1.00 96.50 90 ALA A C 1
ATOM 684 O O . ALA A 1 90 ? -7.449 -7.971 12.343 1.00 96.50 90 ALA A O 1
ATOM 685 N N . GLY A 1 91 ? -5.375 -7.256 11.908 1.00 96.44 91 GLY A N 1
ATOM 686 C CA . GLY A 1 91 ? -4.894 -8.514 11.341 1.00 96.44 91 GLY A CA 1
ATOM 687 C C . GLY A 1 91 ? -5.182 -8.694 9.849 1.00 96.44 91 GLY A C 1
ATOM 688 O O . GLY A 1 91 ? -4.496 -9.503 9.215 1.00 96.44 91 GLY A O 1
ATOM 689 N N . THR A 1 92 ? -6.097 -7.915 9.256 1.00 97.56 92 THR A N 1
ATOM 690 C CA . THR A 1 92 ? -6.244 -7.865 7.792 1.00 97.56 92 THR A CA 1
ATOM 691 C C . THR A 1 92 ? -4.901 -7.505 7.176 1.00 97.56 92 THR A C 1
ATOM 693 O O . THR A 1 92 ? -4.209 -6.604 7.657 1.00 97.56 92 THR A O 1
ATOM 696 N N . SER A 1 93 ? -4.490 -8.238 6.146 1.00 97.62 93 SER A N 1
ATOM 697 C CA . SER A 1 93 ? -3.183 -8.034 5.523 1.00 97.62 93 SER A CA 1
ATOM 698 C C . SER A 1 93 ? -3.262 -8.155 4.005 1.00 97.62 93 SER A C 1
ATOM 700 O O . SER A 1 93 ? -4.022 -8.970 3.485 1.00 97.62 93 SER A O 1
ATOM 702 N N . PHE A 1 94 ? -2.437 -7.374 3.315 1.00 97.94 94 PHE A N 1
ATOM 703 C CA . PHE A 1 94 ? -2.239 -7.430 1.871 1.00 97.94 94 PHE A CA 1
ATOM 704 C C . PHE A 1 94 ? -0.789 -7.772 1.561 1.00 97.94 94 PHE A C 1
ATOM 706 O O . PHE A 1 94 ? 0.119 -7.232 2.194 1.00 97.94 94 PHE A O 1
ATOM 713 N N . LEU A 1 95 ? -0.579 -8.640 0.576 1.00 97.69 95 LEU A N 1
ATOM 714 C CA . LEU A 1 95 ? 0.738 -8.938 0.026 1.00 97.69 95 LEU A CA 1
ATOM 715 C C . LEU A 1 95 ? 0.727 -8.633 -1.469 1.00 97.69 95 LEU A C 1
ATOM 717 O O . LEU A 1 95 ? -0.078 -9.203 -2.200 1.00 97.69 95 LEU A O 1
ATOM 721 N N . PHE A 1 96 ? 1.644 -7.773 -1.894 1.00 97.06 96 PHE A N 1
ATOM 722 C CA . PHE A 1 96 ? 1.896 -7.432 -3.290 1.00 97.06 96 PHE A CA 1
ATOM 723 C C . PHE A 1 96 ? 3.237 -8.032 -3.713 1.00 97.06 96 PHE A C 1
ATOM 725 O O . PHE A 1 96 ? 4.227 -7.885 -2.986 1.00 97.06 96 PHE A O 1
ATOM 732 N N . VAL A 1 97 ? 3.274 -8.714 -4.857 1.00 96.69 97 VAL A N 1
ATOM 733 C CA . VAL A 1 97 ? 4.484 -9.339 -5.410 1.00 96.69 97 VAL A CA 1
ATOM 734 C C . VAL A 1 97 ? 4.627 -8.953 -6.875 1.00 96.69 97 VAL A C 1
ATOM 736 O O . VAL A 1 97 ? 3.838 -9.396 -7.705 1.00 96.69 97 VAL A O 1
ATOM 739 N N . GLU A 1 98 ? 5.661 -8.169 -7.179 1.00 95.62 98 GLU A N 1
ATOM 740 C CA . GLU A 1 98 ? 5.999 -7.809 -8.556 1.00 95.62 98 GLU A CA 1
ATOM 741 C C . GLU A 1 98 ? 6.614 -9.002 -9.30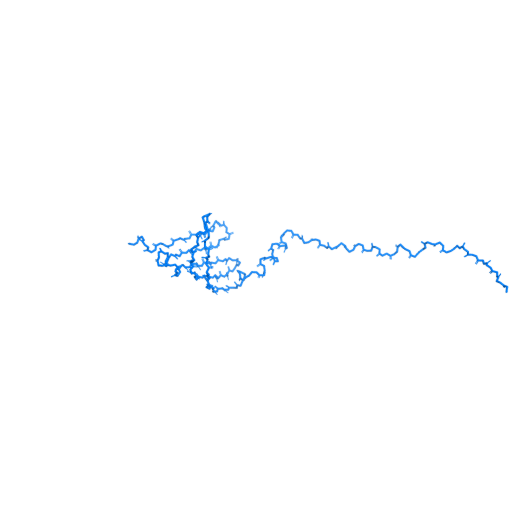3 1.00 95.62 98 GLU A C 1
ATOM 743 O O . GLU A 1 98 ? 7.473 -9.717 -8.766 1.00 95.62 98 GLU A O 1
ATOM 748 N N . ASN A 1 99 ? 6.218 -9.196 -10.561 1.00 96.31 99 ASN A N 1
ATOM 749 C CA . ASN A 1 99 ? 6.743 -10.236 -11.443 1.00 96.31 99 ASN A CA 1
ATOM 750 C C . ASN A 1 99 ? 7.374 -9.624 -12.712 1.00 96.31 99 ASN A C 1
ATOM 752 O O . ASN A 1 99 ? 6.981 -8.569 -13.188 1.00 96.31 99 ASN A O 1
ATOM 756 N N . LYS A 1 100 ? 8.389 -10.288 -13.288 1.00 94.31 100 LYS A N 1
ATOM 757 C CA . LYS A 1 100 ? 9.117 -9.761 -14.469 1.00 94.31 100 LYS A CA 1
ATOM 758 C C . LYS A 1 100 ? 8.359 -9.897 -15.786 1.00 94.31 100 LYS A C 1
ATOM 760 O O . LYS A 1 100 ? 8.507 -9.054 -16.661 1.00 94.31 100 LYS A O 1
ATOM 765 N N . THR A 1 101 ? 7.666 -11.016 -15.972 1.0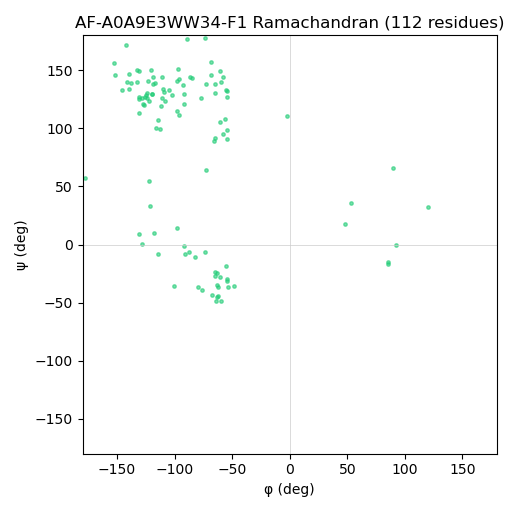0 95.88 101 THR A N 1
ATOM 766 C CA . THR A 1 101 ? 7.169 -11.456 -17.291 1.00 95.88 101 THR A CA 1
ATOM 767 C C . THR A 1 101 ? 5.683 -11.787 -17.298 1.00 95.88 101 THR A C 1
ATOM 769 O O . THR A 1 101 ? 5.163 -12.245 -18.310 1.00 95.88 101 THR A O 1
ATOM 772 N N . ARG A 1 102 ? 5.019 -11.632 -16.158 1.00 95.94 102 ARG A N 1
ATOM 773 C CA . ARG A 1 102 ? 3.596 -11.901 -15.964 1.00 95.94 102 ARG A CA 1
ATOM 774 C C . ARG A 1 102 ? 3.034 -10.847 -15.024 1.00 95.94 102 ARG A C 1
ATOM 776 O O . ARG A 1 102 ? 3.811 -10.119 -14.410 1.00 95.94 102 ARG A O 1
ATOM 783 N N . ASP A 1 103 ? 1.721 -10.849 -14.874 1.00 97.81 103 ASP A N 1
ATOM 784 C CA . ASP A 1 103 ? 1.033 -9.939 -13.971 1.00 97.81 103 ASP A CA 1
ATOM 785 C C . ASP A 1 103 ? 1.480 -10.118 -12.513 1.00 97.81 103 ASP A C 1
ATOM 787 O O . ASP A 1 103 ? 1.873 -11.209 -12.067 1.00 97.81 103 ASP A O 1
ATOM 791 N N . ASP A 1 104 ? 1.422 -9.014 -11.778 1.00 97.38 104 ASP A N 1
ATOM 792 C CA . ASP A 1 104 ? 1.740 -8.955 -10.359 1.00 97.38 104 ASP A CA 1
ATOM 793 C C . ASP A 1 104 ? 0.693 -9.704 -9.533 1.00 97.38 104 ASP A C 1
ATOM 795 O O . ASP A 1 104 ? -0.499 -9.706 -9.846 1.00 97.38 104 ASP A O 1
ATOM 799 N N . ASP A 1 105 ? 1.136 -10.332 -8.444 1.00 97.94 105 ASP A N 1
ATOM 800 C CA . ASP A 1 105 ? 0.220 -11.022 -7.541 1.00 97.94 105 ASP A CA 1
ATOM 801 C C . ASP A 1 105 ? -0.229 -10.100 -6.412 1.00 97.94 105 ASP A C 1
ATOM 803 O O . ASP A 1 105 ? 0.587 -9.429 -5.768 1.00 97.94 105 ASP A O 1
ATOM 807 N N . GLN A 1 106 ? -1.521 -10.161 -6.097 1.00 97.94 106 GLN A N 1
ATOM 808 C CA . GLN A 1 106 ? -2.099 -9.504 -4.936 1.00 97.94 106 GLN A CA 1
ATOM 809 C C . GLN A 1 106 ? -2.885 -10.509 -4.098 1.00 97.94 106 GLN A C 1
ATOM 811 O O . GLN A 1 106 ? -3.868 -11.094 -4.549 1.00 97.94 106 GLN A O 1
ATOM 816 N N . TYR A 1 107 ? -2.478 -10.666 -2.843 1.00 98.00 107 TYR A N 1
ATOM 817 C CA . TYR A 1 107 ? -3.162 -11.516 -1.875 1.00 98.00 107 TYR A CA 1
ATOM 818 C C . TYR A 1 107 ? -3.811 -10.666 -0.791 1.00 98.00 107 TYR A C 1
ATOM 820 O O . TYR A 1 107 ? -3.241 -9.667 -0.346 1.00 98.00 107 TYR A O 1
ATOM 828 N N . MET A 1 108 ? -4.978 -11.106 -0.325 1.00 97.38 108 MET A N 1
ATOM 829 C CA . MET A 1 108 ? -5.688 -10.513 0.803 1.00 97.38 108 MET A CA 1
ATOM 830 C C . MET A 1 108 ? -5.978 -11.593 1.843 1.00 97.38 108 MET A C 1
ATOM 832 O O . MET A 1 108 ? -6.563 -12.628 1.532 1.00 97.38 108 MET A O 1
ATOM 836 N N . TYR A 1 109 ? -5.574 -11.341 3.084 1.00 97.06 109 TYR A N 1
ATOM 837 C CA . TYR A 1 109 ? -5.875 -12.195 4.226 1.00 97.06 109 TYR A CA 1
ATOM 838 C C . TYR A 1 109 ? -6.895 -11.511 5.133 1.00 97.06 109 TYR A C 1
ATOM 840 O O . TYR A 1 109 ? -6.649 -10.404 5.618 1.00 97.06 109 TYR A O 1
ATOM 848 N N . LEU A 1 110 ? -8.016 -12.195 5.373 1.00 96.06 110 LEU A N 1
ATOM 849 C CA . LEU A 1 110 ? -9.128 -11.733 6.199 1.00 96.06 110 LEU A CA 1
ATOM 850 C C . LEU A 1 110 ? -9.281 -12.663 7.415 1.00 96.06 110 LEU A C 1
ATOM 852 O O . LEU A 1 110 ? -9.853 -13.745 7.280 1.00 96.06 110 LEU A O 1
ATOM 856 N N . PRO A 1 111 ? -8.777 -12.286 8.605 1.00 92.94 111 PRO A N 1
ATOM 857 C CA . PRO A 1 111 ? -8.802 -13.164 9.778 1.00 92.94 111 PRO A CA 1
ATOM 858 C C . PRO A 1 111 ? -10.215 -13.478 10.285 1.00 92.94 111 PRO A C 1
ATOM 860 O O . PRO A 1 111 ? -10.399 -14.505 10.927 1.00 92.94 111 PRO A O 1
ATOM 863 N N . ALA A 1 112 ? -11.197 -12.624 9.987 1.00 88.00 112 ALA A N 1
ATOM 864 C CA . ALA A 1 112 ? -12.585 -12.776 10.420 1.00 88.00 112 ALA A CA 1
ATOM 865 C C . ALA A 1 112 ? -13.366 -13.885 9.685 1.00 88.00 112 ALA A C 1
ATOM 867 O O . ALA A 1 112 ? -14.507 -14.146 10.042 1.00 88.00 112 ALA A O 1
ATOM 868 N N . LEU A 1 113 ? -12.783 -14.510 8.653 1.00 83.00 113 LEU A N 1
ATOM 869 C CA . LEU A 1 113 ? -13.420 -15.577 7.866 1.00 83.00 113 LEU A CA 1
ATOM 870 C C . LEU A 1 113 ? -13.003 -16.995 8.302 1.00 83.00 113 LEU A C 1
ATOM 872 O O . LEU A 1 113 ? -13.190 -17.942 7.540 1.00 83.00 113 LEU A O 1
ATOM 876 N N . LYS A 1 114 ? -12.379 -17.132 9.476 1.00 64.88 114 LYS A N 1
ATOM 877 C CA . LYS A 1 114 ? -12.057 -18.430 10.086 1.00 64.88 114 LYS A CA 1
ATOM 878 C C . LYS A 1 114 ? -13.212 -18.977 10.907 1.00 64.88 114 LYS A C 1
ATOM 880 O O . LYS A 1 114 ? -13.958 -18.151 11.475 1.00 64.88 114 LYS A O 1
#

Radius of gyration: 30.36 Å; Cα contacts (8 Å, |Δi|>4): 153; chains: 1; bounding box: 61×92×54 Å

Sequence (114 aa):
MPSLSRSLVTCGLLLLGSAAATAKQKTPKEIIEEATDQTAFRAKGIEMQMIMRLKDKSGSTRDRTMYARAQRKDGLSKTLVRFLAPADVAGTSFLFVENKTRDDDQYMYLPALK

Nearest PDB structures (foldseek):
  8xcj-assembly1_F  TM=3.926E-01  e=2.804E-01  Escherichia phage Lambda
  3tho-assembly1_A  TM=5.202E-01  e=8.969E+00  Thermotoga maritima

Solvent-accessible surface area (backbone atoms only — not comparable to full-atom values): 7186 Å² total; per-residue (Å²): 137,88,82,90,82,74,96,76,81,71,89,77,87,81,81,86,73,88,69,74,76,75,72,79,74,77,50,74,64,57,52,51,50,56,64,47,68,74,36,74,87,63,42,61,59,46,78,48,78,48,77,49,75,47,68,51,96,88,65,56,71,48,69,31,35,32,41,38,39,37,38,46,57,98,92,32,47,39,37,41,39,34,31,66,30,49,82,93,49,37,64,28,31,38,41,40,38,58,52,95,89,55,80,61,47,77,48,78,47,62,69,86,79,112

Secondary structure (DSSP, 8-state):
----------S-SSSS--------PPPHHHHHHHHHHTSGGGSSEEEEEEEEEEE-TTS-EEEEEEEEEEEEETTEEEEEEEEEESTTTTT-EEEEE--SSSPPEEEEE-GGG-

=== Feature glossary ===
A reading guide for the features in this record.

Start from the sequence.

  · Sequence gives the chain of amino acids in standard one-letter code (A=alanine, C=cysteine, …, Y=tyrosine), read N→C. It is the only feature that is directly encoded by the gene; all structural features are derived from the folded form of this sequence.

Fold it, and you get atomic coordi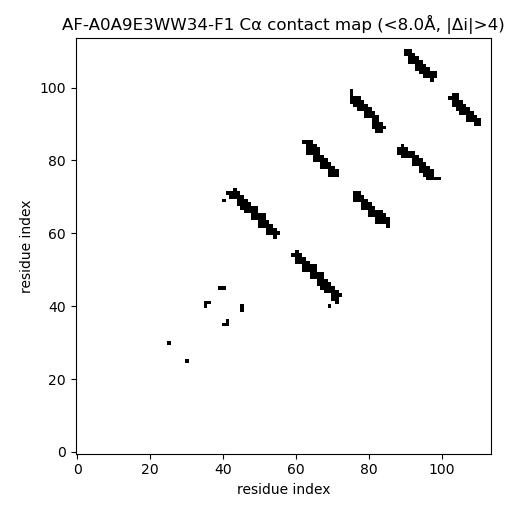nates and the backbone conformation that goes with them.

  · The mmCIF table is the protein's shape written out atom by atom. For each backbone N, Cα, C, and carbonyl O, it records an (x, y, z) coordinate triple in Å plus the residue type, chain letter, and residue number.

  · Backbone dihedral angles. Every residue except chain termini has a φ (preceding-C → N → Cα → C) and a ψ (N → Cα → C → next-N). They are reported in degrees following the IUPAC sign convention. Secondary structure is essentially a statement about which (φ, ψ) basin each residue occupies.

  · DSSP 8-state secondary structure assigns each residue one of H (α-helix), G (3₁₀-helix), I (π-helix), E (extended β-strand), B (isolated β-bridge), T (hydrogen-bonded turn), S (bend), or '-' (coil). The assignment is computed from backbone hydrogen-bond geometry via the Kabsch–Sander algorithm.

  · P-SEA three-state annotation labels each residue as helix, strand, or coil based purely on the geometry of the Cα trace. It serves as a fallback when the full backbone (and thus DSSP) is unavailable.

Summarize the fold with a handful of shape descriptors and a per-residue structural alphabet.

  · Radius of gyration (Rg) is the root-mean-square distance of Cα atoms from their centroid — a single number for overall size and compactness. A globular domain of N residues has Rg ≈ 2.2·N^0.38 Å; an extended or disordered chain has a much larger Rg. The Cα contact count is the number of residue pairs whose Cα atoms are within 8 Å and are more than four positions apart in sequence — a standard proxy for tertiary packing density. The bounding box is the smallest axis-aligned box enclosing all Cα atoms.

  · Foldseek's 3Di representation compresses backbone geometry into a per-residue letter drawn from a learned twenty-state alphabet. It captures the tertiary interaction pattern around each residue — which residues are packed against it in space, regardless of where they are in sequence.

  · Accessible surface area quantifies burial. A residue with SASA near zero is packed into the hydrophobic core; one with SASA >100 Å² sits on the surface. Computed here via the Shrake–Rupley numerical algorithm with a 1.4 Å probe.

Ask how reliable the model is.

  · For AlphaFold models, the B-factor field carries pLDDT — the model's own estimate of local accuracy on a 0–100 scale. Regions with pLDDT<50 should be treated as essentially unmodeled; they often correspond to intrinsically disordered segments.

  · For experimental (PDB) structures, the B-factor (temperature factor) quantifies the positional spread of each atom in the crystal — a combination of thermal vibration and static disorder — in units of Å². High B-factors mark flexible loops or poorly resolved regions; low B-factors mark the rigid, well-ordered core.

  · PAE(i, j) answers: if I align the predicted and true structures on residue i, how far off (in Å) do I expect residue j to be? A block-diagonal PAE matrix with low values on the blocks and high values off-diagonal is the signature of a multi-domain protein with confidently predicted domains but uncertain inter-domain orientation.

Place it in context: what it resembles, what it is annotated as, and how it looks.

  · Structural nearest neighbors (via Foldseek easy-search vs the PDB). Reported per hit: target PDB id, E-value, and alignment TM-score. A TM-score above ~0.5 is the conventional threshold for 'same fold'.

  · Functional annotations link the protein to curated databases. InterPro entries identify conserved domains and families by matching the sequence against member-database signatures (Pfam, PROSITE, CDD, …). Gene Ontology (GO) terms describe molecular function, biological process, and cellular component in a controlled vocabulary. CATH places the structure in a hierarchical fold classification (Class/Architecture/Topology/Homologous-superfamily). The organism is the source species.

  · Plot images: a contact map (which residues are close in 3D, as an N×N binary image), a Ramachandran scatter (backbone torsion angles, revealing secondary-structure composition at a glance), and — for AlphaFold structures — a PAE heatmap (pairwise prediction confidence).

  · Structure images are PyMOL renders from six orthogonal camera directions. Cartoon representation draws helices as coils and strands as arrows; sticks shows the backbone as bonds; surface shows the solvent-excluded envelope. Rainbow coloring maps sequence position to hue (blue→red, N→C); chain coloring assigns a distinct color per polypeptide.